Protein AF-A0A957THA9-F1 (afdb_monomer_lite)

Secondary structure (DSSP, 8-state):
---EEE----TTSSHHHHHHHHHHH-SS-EEE--HHHHHTTS-GGGGSTTTHHHHHTTSSS--HHHHHHHHHHHHHHHHHHHTT-EEEE-

Sequence (90 aa):
MSTIIFINGTSSSGKTSLVKALQKRLNEPYLDMGIDRFIWMLPGRYLDRPLWDDVLGKALQSGPVGLTLFSGMHHAIAAAASRGNNILAD

Structure (mmCIF, N/CA/C/O backbone):
data_AF-A0A957THA9-F1
#
_entry.id   AF-A0A957THA9-F1
#
loop_
_atom_site.group_PDB
_atom_site.id
_atom_site.type_symbol
_atom_site.label_atom_id
_atom_site.label_alt_id
_atom_site.label_comp_id
_atom_site.label_asym_id
_atom_site.label_entity_id
_atom_site.label_seq_id
_atom_site.pdbx_PDB_ins_code
_atom_site.Cartn_x
_atom_site.Cartn_y
_atom_site.Cartn_z
_atom_site.occupancy
_atom_site.B_iso_or_equiv
_atom_site.auth_seq_id
_atom_site.auth_comp_id
_atom_site.auth_asym_id
_atom_site.auth_atom_id
_atom_site.pdbx_PDB_model_num
ATOM 1 N N . MET A 1 1 ? -18.283 -3.521 13.232 1.00 79.62 1 MET A N 1
ATOM 2 C CA . MET A 1 1 ? -18.125 -2.824 11.936 1.00 79.62 1 MET A CA 1
ATOM 3 C C . MET A 1 1 ? -16.684 -2.360 11.853 1.00 79.62 1 MET A C 1
ATOM 5 O O . MET A 1 1 ? -16.161 -1.984 12.889 1.00 79.62 1 MET A O 1
ATOM 9 N N . SER A 1 2 ? -16.049 -2.425 10.685 1.00 94.75 2 SER A N 1
ATOM 10 C CA . SER A 1 2 ? -14.685 -1.922 10.466 1.00 94.75 2 SER A CA 1
ATOM 11 C C . SER A 1 2 ? -14.712 -0.546 9.807 1.00 94.75 2 SER A C 1
ATOM 13 O O . SER A 1 2 ? -15.587 -0.287 8.980 1.00 94.75 2 SER A O 1
ATOM 15 N N . THR A 1 3 ? -13.719 0.291 10.094 1.00 97.69 3 THR A N 1
ATOM 16 C CA . THR A 1 3 ? -13.546 1.604 9.454 1.00 97.69 3 THR A CA 1
ATOM 17 C C . THR A 1 3 ? -12.336 1.595 8.525 1.00 97.69 3 THR A C 1
ATOM 19 O O . THR A 1 3 ? -11.266 1.128 8.908 1.00 97.69 3 THR A O 1
ATOM 22 N N . ILE A 1 4 ? -12.489 2.139 7.315 1.00 98.06 4 ILE A N 1
ATOM 23 C CA . ILE A 1 4 ? -11.378 2.401 6.390 1.00 98.06 4 ILE A CA 1
ATOM 24 C C . ILE A 1 4 ? -11.201 3.916 6.297 1.00 98.06 4 ILE A C 1
ATOM 26 O O . ILE A 1 4 ? -12.138 4.627 5.936 1.00 98.06 4 ILE A O 1
ATOM 30 N N . ILE A 1 5 ? -10.007 4.404 6.623 1.00 97.88 5 ILE A N 1
ATOM 31 C CA . ILE A 1 5 ? -9.625 5.812 6.507 1.00 97.88 5 ILE A CA 1
ATOM 32 C C . ILE A 1 5 ? -8.615 5.934 5.365 1.00 97.88 5 ILE A C 1
ATOM 34 O O . ILE A 1 5 ? -7.523 5.374 5.444 1.00 97.88 5 ILE A O 1
ATOM 38 N N . PHE A 1 6 ? -8.980 6.683 4.323 1.00 97.12 6 PHE A N 1
ATOM 39 C CA . PHE A 1 6 ? -8.104 6.986 3.191 1.00 97.12 6 PHE A CA 1
ATOM 40 C C . PHE A 1 6 ? -7.351 8.302 3.410 1.00 97.12 6 PHE A C 1
ATOM 42 O O . PHE A 1 6 ? -7.955 9.323 3.745 1.00 97.12 6 PHE A O 1
ATOM 49 N N . ILE A 1 7 ? -6.039 8.286 3.186 1.00 97.00 7 ILE A N 1
ATOM 50 C CA . ILE A 1 7 ? -5.128 9.418 3.347 1.00 97.00 7 ILE A CA 1
ATOM 51 C C . ILE A 1 7 ? -4.502 9.720 1.990 1.00 97.00 7 ILE A C 1
ATOM 53 O O . ILE A 1 7 ? -3.515 9.120 1.598 1.00 97.00 7 ILE A O 1
ATOM 57 N N . ASN A 1 8 ? -5.047 10.696 1.272 1.00 94.75 8 ASN A N 1
ATOM 58 C CA . ASN A 1 8 ? -4.493 11.094 -0.018 1.00 94.75 8 ASN A CA 1
ATOM 59 C C . ASN A 1 8 ? -3.496 12.253 0.127 1.00 94.75 8 ASN A C 1
ATOM 61 O O . ASN A 1 8 ? -3.730 13.208 0.870 1.00 94.75 8 ASN A O 1
ATOM 65 N N . GLY A 1 9 ? -2.401 12.201 -0.627 1.00 92.69 9 GLY A N 1
ATOM 66 C CA . GLY A 1 9 ? -1.383 13.247 -0.652 1.00 92.69 9 GLY A CA 1
ATOM 67 C C . GLY A 1 9 ? -0.200 12.885 -1.544 1.00 92.69 9 GLY A C 1
ATOM 68 O O . GLY A 1 9 ? 0.096 11.711 -1.769 1.00 92.69 9 GLY A O 1
ATOM 69 N N . THR A 1 10 ? 0.510 13.894 -2.048 1.00 91.31 10 THR A N 1
ATOM 70 C CA . THR A 1 10 ? 1.686 13.693 -2.906 1.00 91.31 10 THR A CA 1
ATOM 71 C C . THR A 1 10 ? 2.823 12.977 -2.169 1.00 91.31 10 THR A C 1
ATOM 73 O O . THR A 1 10 ? 2.812 12.819 -0.942 1.00 91.31 10 THR A O 1
ATOM 76 N N . SER A 1 11 ? 3.841 12.534 -2.913 1.00 87.94 11 SER A N 1
ATOM 77 C CA . SER A 1 11 ? 5.079 12.049 -2.293 1.00 87.94 11 SER A CA 1
ATOM 78 C C . SER A 1 11 ? 5.640 13.109 -1.334 1.00 87.94 11 SER A C 1
ATOM 80 O O . SER A 1 11 ? 5.554 14.310 -1.604 1.00 87.94 11 SER A O 1
ATOM 82 N N . SER A 1 12 ? 6.141 12.664 -0.181 1.00 91.69 12 SER A N 1
ATOM 83 C CA . SER A 1 12 ? 6.687 13.513 0.890 1.00 91.69 12 SER A CA 1
ATOM 84 C C . SER A 1 12 ? 5.721 14.514 1.551 1.00 91.69 12 SER A C 1
ATOM 86 O O . SER A 1 12 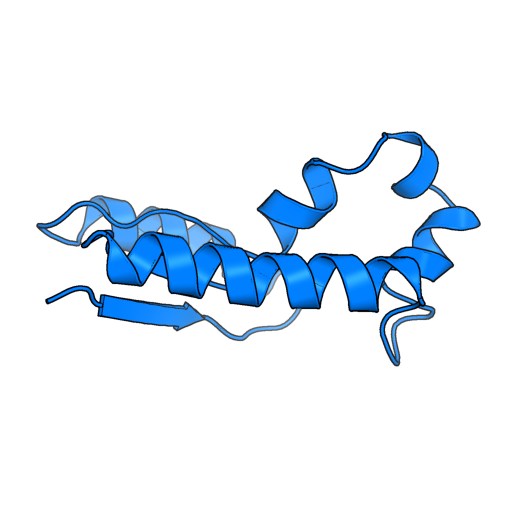? 6.169 15.342 2.338 1.00 91.69 12 SER A O 1
ATOM 88 N N . SER A 1 13 ? 4.398 14.421 1.346 1.00 95.75 13 SER A N 1
ATOM 89 C CA . SER A 1 13 ? 3.419 15.314 2.005 1.00 95.75 13 SER A CA 1
ATOM 90 C C . SER A 1 13 ? 3.192 15.033 3.502 1.00 95.75 13 SER A C 1
ATOM 92 O O . SER A 1 13 ? 2.365 15.683 4.137 1.00 95.75 13 SER A O 1
ATOM 94 N N . GLY A 1 14 ? 3.886 14.043 4.074 1.00 96.00 14 GLY A N 1
ATOM 95 C CA . GLY A 1 14 ? 3.772 13.672 5.489 1.00 96.00 14 GLY A CA 1
ATOM 96 C C . GLY A 1 14 ? 2.755 12.569 5.811 1.00 96.00 14 GLY A C 1
ATOM 97 O O . GLY A 1 14 ? 2.494 12.337 6.991 1.00 96.00 14 GLY A O 1
ATOM 98 N N . LYS A 1 15 ? 2.219 11.850 4.811 1.00 96.44 15 LYS A N 1
ATOM 99 C CA . LYS A 1 15 ? 1.241 10.753 5.001 1.00 96.44 15 LYS A CA 1
ATOM 100 C C . LYS A 1 15 ? 1.706 9.705 6.009 1.00 96.44 15 LYS A C 1
ATOM 102 O O . LYS A 1 15 ? 1.013 9.433 6.983 1.00 96.44 15 LYS A O 1
ATOM 107 N N . THR A 1 16 ? 2.933 9.210 5.862 1.00 94.81 16 THR A N 1
ATOM 108 C CA . THR A 1 16 ? 3.517 8.218 6.776 1.00 94.81 16 THR A CA 1
ATOM 109 C C . THR A 1 16 ? 3.593 8.727 8.221 1.00 94.81 16 THR A C 1
ATOM 111 O O . THR A 1 16 ? 3.390 7.966 9.168 1.00 94.81 16 THR A O 1
ATOM 114 N N . SER A 1 17 ? 3.874 10.019 8.419 1.00 97.00 17 SER A N 1
ATOM 115 C CA . SER A 1 17 ? 3.877 10.639 9.749 1.00 97.00 17 SER A CA 1
ATOM 116 C C . SER A 1 17 ? 2.462 10.737 10.320 1.00 97.00 17 SER A C 1
ATOM 118 O O . SER A 1 17 ? 2.268 10.463 11.505 1.00 97.00 17 SER A O 1
ATOM 120 N N . LEU A 1 18 ? 1.475 11.066 9.480 1.00 97.69 18 LEU A N 1
ATOM 121 C CA . LEU A 1 18 ? 0.065 11.109 9.859 1.00 97.69 18 LEU A CA 1
ATOM 122 C C . LEU A 1 18 ? -0.466 9.723 10.244 1.00 97.69 18 LEU A C 1
ATOM 124 O O . LEU A 1 18 ? -1.064 9.597 11.308 1.00 97.69 18 LEU A O 1
ATOM 128 N N . VAL A 1 19 ? -0.181 8.680 9.457 1.00 97.62 19 VAL A N 1
ATOM 129 C CA . VAL A 1 19 ? -0.536 7.281 9.766 1.00 97.62 19 VAL A CA 1
ATOM 130 C C . VAL A 1 19 ? -0.014 6.890 11.149 1.00 97.62 19 VAL A C 1
ATOM 132 O O . VAL A 1 19 ? -0.781 6.454 12.006 1.00 97.62 19 VAL A O 1
ATOM 135 N N . LYS A 1 20 ? 1.276 7.134 11.417 1.00 97.25 20 LYS A N 1
ATOM 136 C CA . LYS A 1 20 ? 1.893 6.842 12.723 1.00 97.25 20 LYS A CA 1
ATOM 137 C C . LYS A 1 20 ? 1.261 7.645 13.861 1.00 97.25 20 LYS A C 1
ATOM 139 O O . LYS A 1 20 ? 1.131 7.135 14.971 1.00 97.25 20 LYS A O 1
ATOM 144 N N . ALA A 1 21 ? 0.905 8.905 13.621 1.00 98.19 21 ALA A N 1
ATOM 145 C CA . ALA A 1 21 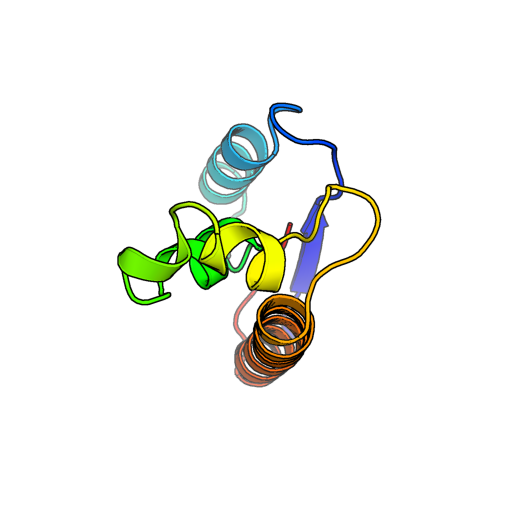? 0.240 9.738 14.618 1.00 98.19 21 ALA A CA 1
ATOM 146 C C . ALA A 1 21 ? -1.189 9.251 14.911 1.00 98.19 21 ALA A C 1
ATOM 148 O O . ALA A 1 21 ? -1.590 9.232 16.074 1.00 98.19 21 ALA A O 1
ATOM 149 N N . LEU A 1 22 ? -1.927 8.819 13.886 1.00 98.06 22 LEU A N 1
ATOM 150 C CA . LEU A 1 22 ? -3.270 8.257 14.017 1.00 98.06 22 LEU A CA 1
ATOM 151 C C . LEU A 1 22 ? -3.244 6.933 14.779 1.00 98.06 22 LEU A C 1
ATOM 153 O O . LEU A 1 22 ? -3.966 6.802 15.760 1.00 98.06 22 LEU A O 1
ATOM 157 N N . GLN A 1 23 ? -2.349 6.005 14.429 1.00 97.62 23 GLN A N 1
ATOM 158 C CA . GLN A 1 23 ? -2.191 4.743 15.167 1.00 97.62 23 GLN A CA 1
ATOM 159 C C . GLN A 1 23 ? -1.897 4.952 16.659 1.00 97.62 23 GLN A C 1
ATOM 161 O O . GLN A 1 23 ? -2.321 4.152 17.484 1.00 97.62 23 GLN A O 1
ATOM 166 N N . LYS A 1 24 ? -1.188 6.029 17.024 1.00 98.19 24 LYS A N 1
ATOM 167 C CA . LYS A 1 24 ? -0.917 6.375 18.430 1.00 98.19 24 LYS A CA 1
ATOM 168 C C . LYS A 1 24 ? -2.108 6.996 19.163 1.00 98.19 24 LYS A C 1
ATOM 170 O O . LYS A 1 24 ? -2.106 6.997 20.389 1.00 98.19 24 LYS A O 1
ATOM 175 N N . ARG A 1 25 ? -3.052 7.614 18.446 1.00 98.12 25 ARG A N 1
ATOM 176 C CA . ARG A 1 25 ? -4.153 8.403 19.032 1.00 98.12 25 ARG A CA 1
ATOM 177 C C . ARG A 1 25 ? -5.508 7.706 18.981 1.00 98.12 25 ARG A C 1
ATOM 179 O O . ARG A 1 25 ? -6.378 8.057 19.771 1.00 98.12 25 ARG A O 1
ATOM 186 N N . LEU A 1 26 ? -5.715 6.794 18.037 1.00 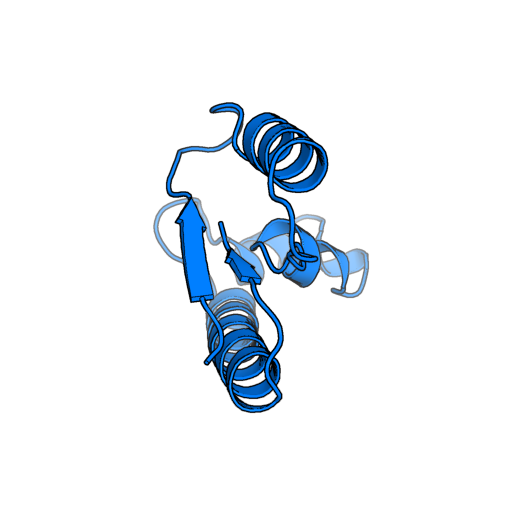97.62 26 LEU A N 1
ATOM 187 C CA . LEU A 1 26 ? -6.965 6.056 17.894 1.00 97.62 26 LEU A CA 1
ATOM 188 C C . LEU A 1 26 ? -7.038 4.939 18.943 1.00 97.62 26 LEU A C 1
ATOM 190 O O . LEU A 1 26 ? -6.046 4.272 19.218 1.00 97.62 26 LEU A O 1
ATOM 194 N N . ASN A 1 27 ? -8.223 4.753 19.529 1.00 97.00 27 ASN A N 1
ATOM 195 C CA . ASN A 1 27 ? -8.433 3.792 20.619 1.00 97.00 27 ASN A CA 1
ATOM 196 C C . ASN A 1 27 ? -8.399 2.330 20.146 1.00 97.00 27 ASN A C 1
ATOM 198 O O . ASN A 1 27 ? -8.016 1.442 20.900 1.00 97.00 27 ASN A O 1
ATOM 202 N N . GLU A 1 28 ? -8.829 2.078 18.910 1.00 97.12 28 GLU A N 1
ATOM 203 C CA . GLU A 1 28 ? -8.837 0.749 18.297 1.00 97.12 28 GLU A CA 1
ATOM 204 C C . GLU A 1 28 ? -7.597 0.546 17.411 1.00 97.12 28 GLU A C 1
ATOM 206 O O . GLU A 1 28 ? -7.024 1.528 16.935 1.00 97.12 28 GLU A O 1
ATOM 211 N N . PRO A 1 29 ? -7.172 -0.703 17.142 1.00 97.50 29 PRO A N 1
ATOM 212 C CA . PRO A 1 29 ? -6.052 -0.957 16.244 1.00 97.50 29 PRO A CA 1
ATOM 213 C C . PRO A 1 29 ? -6.423 -0.612 14.798 1.00 97.50 29 PRO A C 1
ATOM 215 O O . PRO A 1 29 ? -7.432 -1.091 14.283 1.00 97.50 29 PRO A O 1
ATOM 218 N N . TYR A 1 30 ? -5.569 0.173 14.137 1.00 98.44 30 TYR A N 1
ATOM 219 C CA . TYR A 1 30 ? -5.650 0.460 12.703 1.00 98.44 30 TYR A CA 1
ATOM 220 C C . TYR A 1 30 ? -4.422 -0.100 11.984 1.00 98.44 30 TYR A C 1
ATOM 222 O O . TYR A 1 30 ? -3.288 0.243 12.327 1.00 98.44 30 TYR A O 1
ATOM 230 N N . LEU A 1 31 ? -4.640 -0.943 10.976 1.00 98.25 31 LEU A N 1
ATOM 231 C CA . LEU A 1 31 ? -3.584 -1.494 10.131 1.00 98.25 31 LEU A CA 1
ATOM 232 C C . LEU A 1 31 ? -3.135 -0.462 9.095 1.00 98.25 31 LEU A C 1
ATOM 234 O O . LEU A 1 31 ? -3.966 0.155 8.436 1.00 98.25 31 LEU A O 1
ATOM 238 N N . ASP A 1 32 ? -1.823 -0.308 8.939 1.00 97.69 32 ASP A N 1
ATOM 239 C CA . ASP A 1 32 ? -1.215 0.463 7.852 1.00 97.69 32 ASP A CA 1
ATOM 240 C C . ASP A 1 32 ? -1.168 -0.418 6.595 1.00 97.69 32 ASP A C 1
ATOM 242 O O . ASP A 1 32 ? -0.347 -1.333 6.502 1.00 97.69 32 ASP A O 1
ATOM 246 N N . MET A 1 33 ? -2.092 -0.172 5.664 1.00 97.81 33 MET A N 1
ATOM 247 C CA . MET A 1 33 ? -2.191 -0.858 4.371 1.00 97.81 33 MET A CA 1
ATOM 248 C C . MET A 1 33 ? -2.053 0.143 3.216 1.00 97.81 33 MET A C 1
ATOM 250 O O . MET A 1 33 ? -2.833 0.110 2.267 1.00 97.81 33 MET A O 1
ATOM 254 N N . GLY A 1 34 ? -1.086 1.055 3.330 1.00 95.06 34 GLY A N 1
ATOM 255 C CA . GLY A 1 34 ? -0.773 2.054 2.310 1.00 95.06 34 GLY A CA 1
ATOM 256 C C . GLY A 1 34 ? 0.030 1.534 1.115 1.00 95.06 34 GLY A C 1
ATOM 257 O O . GLY A 1 34 ? 0.629 0.452 1.171 1.00 95.06 34 GLY A O 1
ATOM 258 N N . ILE A 1 35 ? 0.085 2.329 0.045 1.00 94.56 35 ILE A N 1
ATOM 259 C CA . ILE A 1 35 ? 0.746 1.989 -1.225 1.00 94.56 35 ILE A CA 1
ATOM 260 C C . ILE A 1 35 ? 2.210 1.566 -1.049 1.00 94.56 35 ILE A C 1
ATOM 262 O O . ILE A 1 35 ? 2.651 0.579 -1.648 1.00 94.56 35 ILE A O 1
ATOM 266 N N . ASP A 1 36 ? 2.946 2.243 -0.164 1.00 94.56 36 ASP A N 1
ATOM 267 C CA . ASP A 1 36 ? 4.350 1.944 0.123 1.00 94.56 36 ASP A CA 1
ATOM 268 C C . ASP A 1 36 ? 4.517 0.498 0.609 1.00 94.56 36 ASP A C 1
ATOM 270 O O . ASP A 1 36 ? 5.443 -0.200 0.198 1.00 94.56 36 ASP A O 1
ATOM 274 N N . ARG A 1 37 ? 3.595 0.001 1.447 1.00 96.50 37 ARG A N 1
ATOM 275 C CA . ARG A 1 37 ? 3.662 -1.369 1.981 1.00 96.50 37 ARG A CA 1
ATOM 276 C C . ARG A 1 37 ? 3.607 -2.407 0.876 1.00 96.50 37 ARG A C 1
ATOM 278 O O . ARG A 1 37 ? 4.368 -3.366 0.920 1.00 96.50 37 ARG A O 1
ATOM 285 N N . PHE A 1 38 ? 2.760 -2.186 -0.122 1.00 96.69 38 PHE A N 1
ATOM 286 C CA . PHE A 1 38 ? 2.622 -3.088 -1.258 1.00 96.69 38 PHE A CA 1
ATOM 287 C C . PHE A 1 38 ? 3.792 -2.965 -2.234 1.00 96.69 38 PHE A C 1
ATOM 289 O O . PHE A 1 38 ? 4.266 -3.980 -2.740 1.00 96.69 38 PHE A O 1
ATOM 296 N N . ILE A 1 39 ? 4.313 -1.756 -2.455 1.00 96.12 39 ILE A N 1
ATOM 297 C CA . ILE A 1 39 ? 5.506 -1.546 -3.286 1.00 96.12 39 ILE A CA 1
ATOM 298 C C . ILE A 1 39 ? 6.709 -2.300 -2.711 1.00 96.12 39 ILE A C 1
ATOM 300 O O . ILE A 1 39 ? 7.376 -3.034 -3.439 1.00 96.12 39 ILE A O 1
ATOM 304 N N . TRP A 1 40 ? 6.960 -2.188 -1.404 1.00 95.75 40 TRP A N 1
ATOM 305 C CA . TRP A 1 40 ? 8.116 -2.826 -0.764 1.00 95.75 40 TRP A CA 1
ATOM 306 C C . TRP A 1 40 ? 8.010 -4.355 -0.649 1.00 95.75 40 TRP A C 1
ATOM 308 O O . TRP A 1 40 ? 8.994 -5.002 -0.297 1.00 95.75 40 TRP A O 1
ATOM 318 N N . MET A 1 41 ? 6.855 -4.949 -0.969 1.00 97.25 41 MET A N 1
ATOM 319 C CA . MET A 1 41 ? 6.699 -6.405 -1.092 1.00 97.25 41 MET A CA 1
ATOM 320 C C . MET A 1 41 ? 7.196 -6.954 -2.436 1.00 97.25 41 MET A C 1
ATOM 322 O O . MET A 1 41 ? 7.352 -8.170 -2.576 1.00 97.25 41 MET A O 1
ATOM 326 N N . LEU A 1 42 ? 7.420 -6.098 -3.439 1.00 97.50 42 LEU A N 1
ATOM 327 C CA . LEU A 1 42 ? 7.947 -6.532 -4.729 1.00 97.50 42 LEU A CA 1
ATOM 328 C C . LEU A 1 42 ? 9.374 -7.092 -4.589 1.00 97.50 42 LEU A C 1
ATOM 330 O O . LEU A 1 42 ? 10.140 -6.655 -3.728 1.00 97.50 42 LEU A O 1
ATOM 334 N N . PRO A 1 43 ? 9.792 -8.013 -5.481 1.00 97.81 43 PRO A N 1
ATOM 335 C CA . PRO A 1 43 ? 11.196 -8.392 -5.581 1.00 97.81 43 PRO A CA 1
ATOM 336 C C . PRO A 1 43 ? 12.063 -7.154 -5.828 1.00 97.81 43 PRO A C 1
ATOM 338 O O . PRO A 1 43 ? 11.733 -6.351 -6.700 1.00 97.81 43 PRO A O 1
ATOM 341 N N . GLY A 1 44 ? 13.201 -7.043 -5.135 1.00 97.25 44 GLY A N 1
ATOM 342 C CA . GLY A 1 44 ? 14.039 -5.834 -5.145 1.00 97.25 44 GLY A CA 1
ATOM 343 C C . GLY A 1 44 ? 14.383 -5.293 -6.538 1.00 97.25 44 GLY A C 1
ATOM 344 O O . GLY A 1 44 ? 14.382 -4.087 -6.731 1.00 97.25 44 GLY A O 1
ATOM 345 N N . ARG A 1 45 ? 14.543 -6.163 -7.548 1.00 97.00 45 ARG A N 1
ATOM 346 C CA . ARG A 1 45 ? 14.790 -5.757 -8.948 1.00 97.00 45 ARG A CA 1
ATOM 347 C C . ARG A 1 45 ? 13.725 -4.829 -9.549 1.00 97.00 45 ARG A C 1
ATOM 349 O O . ARG A 1 45 ? 14.013 -4.149 -10.523 1.00 97.00 45 ARG A O 1
ATOM 356 N N . TYR A 1 46 ? 12.496 -4.840 -9.028 1.00 97.19 46 TYR A N 1
ATOM 357 C CA . TYR A 1 46 ? 11.419 -3.954 -9.480 1.00 97.19 46 TYR A CA 1
ATOM 358 C C . TYR A 1 46 ? 11.501 -2.556 -8.870 1.00 97.19 46 TYR A C 1
ATOM 360 O O . TYR A 1 46 ? 10.793 -1.677 -9.340 1.00 97.19 46 TYR A O 1
ATOM 368 N N . LEU A 1 47 ? 12.340 -2.345 -7.853 1.00 95.44 47 LEU A N 1
ATOM 369 C CA . LEU A 1 47 ? 12.546 -1.048 -7.201 1.00 95.44 47 LEU A CA 1
ATOM 370 C C . LEU A 1 47 ? 13.597 -0.191 -7.927 1.00 95.44 47 LEU A C 1
ATOM 372 O O . LEU A 1 47 ? 13.814 0.960 -7.559 1.00 95.44 47 LEU A O 1
ATOM 376 N N . ASP A 1 48 ? 14.208 -0.741 -8.978 1.00 95.25 48 ASP A N 1
ATOM 377 C CA . ASP A 1 48 ? 15.206 -0.089 -9.817 1.00 95.25 48 ASP A CA 1
ATOM 378 C C . ASP A 1 48 ? 14.722 0.036 -11.265 1.00 95.25 48 ASP A C 1
ATOM 380 O O . ASP A 1 48 ? 13.906 -0.747 -11.767 1.00 95.25 48 ASP A O 1
ATOM 384 N N . ARG A 1 49 ? 15.261 1.021 -11.988 1.00 92.25 49 ARG A N 1
ATOM 385 C CA . ARG A 1 49 ? 15.014 1.147 -13.429 1.00 92.25 49 ARG A CA 1
ATOM 386 C C . ARG A 1 49 ? 15.774 0.073 -14.222 1.00 92.25 49 ARG A C 1
ATOM 388 O O . ARG A 1 49 ? 16.907 -0.249 -13.874 1.00 92.25 49 ARG A O 1
ATOM 395 N N . PRO A 1 50 ? 15.187 -0.447 -15.319 1.00 94.31 50 PRO A N 1
ATOM 396 C CA . PRO A 1 50 ? 13.966 0.045 -15.973 1.00 94.31 50 PRO A CA 1
ATOM 397 C C . PRO A 1 50 ? 12.650 -0.509 -15.400 1.00 94.31 50 PRO A C 1
ATOM 399 O O . PRO A 1 50 ? 11.602 0.057 -15.680 1.00 94.31 50 PRO A O 1
ATOM 402 N N . LEU A 1 51 ? 12.682 -1.568 -14.585 1.00 95.75 51 LEU A N 1
ATOM 403 C CA . LEU A 1 51 ? 11.472 -2.261 -14.113 1.00 95.75 51 LEU A CA 1
ATOM 404 C C . LEU A 1 51 ? 10.589 -1.409 -13.194 1.00 95.75 51 LEU A C 1
ATOM 406 O O . LEU A 1 51 ? 9.382 -1.625 -13.133 1.00 95.75 51 LEU A O 1
ATOM 410 N N . TRP A 1 52 ? 11.163 -0.414 -12.522 1.00 94.38 52 TRP A N 1
ATOM 411 C CA . TRP A 1 52 ? 10.404 0.565 -11.749 1.00 94.38 52 TRP A CA 1
ATOM 412 C C . TRP A 1 52 ? 9.362 1.321 -12.583 1.00 94.38 52 TRP A C 1
ATOM 414 O O . TRP A 1 52 ? 8.280 1.643 -12.085 1.00 94.38 52 TRP A O 1
ATOM 424 N N . ASP A 1 53 ? 9.644 1.549 -13.869 1.00 93.94 53 ASP A N 1
ATOM 425 C CA . ASP A 1 53 ? 8.694 2.193 -14.774 1.00 93.94 53 ASP A CA 1
ATOM 426 C C . ASP A 1 53 ? 7.469 1.283 -15.029 1.00 93.94 53 ASP A C 1
ATOM 428 O O . ASP A 1 53 ? 6.383 1.791 -15.286 1.00 93.94 53 ASP A O 1
ATOM 432 N N . ASP A 1 54 ? 7.571 -0.041 -14.862 1.00 94.75 54 ASP A N 1
ATOM 433 C CA . ASP A 1 54 ? 6.403 -0.936 -14.915 1.00 94.75 54 ASP A CA 1
ATOM 434 C C . ASP A 1 54 ? 5.543 -0.860 -13.640 1.00 94.75 54 ASP A C 1
ATOM 436 O O . ASP A 1 54 ? 4.385 -1.288 -13.649 1.00 94.75 54 ASP A O 1
ATOM 440 N N . VAL A 1 55 ?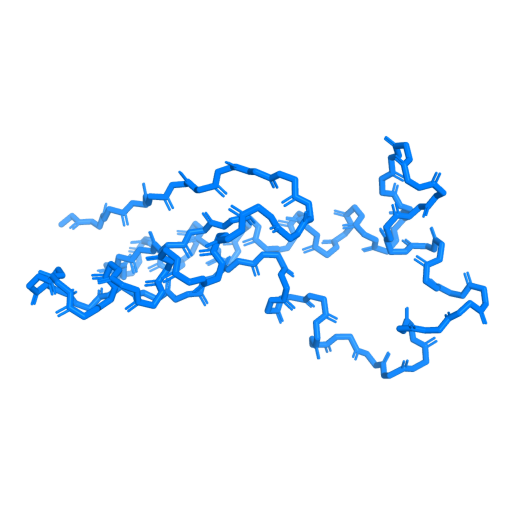 6.082 -0.312 -12.544 1.00 94.12 55 VAL A N 1
ATOM 441 C CA . VAL A 1 55 ? 5.389 -0.142 -11.258 1.00 94.12 55 VAL A CA 1
ATOM 442 C C . VAL A 1 55 ? 4.700 1.223 -11.208 1.00 94.12 55 VAL A C 1
ATOM 444 O O . VAL A 1 55 ? 3.481 1.311 -11.340 1.00 94.12 55 VAL A O 1
ATOM 447 N N . LEU A 1 56 ? 5.456 2.316 -11.070 1.00 90.38 56 LEU A N 1
ATOM 448 C CA . LEU A 1 56 ? 4.884 3.667 -10.949 1.00 90.38 56 LEU A CA 1
ATOM 449 C C . LEU A 1 56 ? 4.725 4.401 -12.283 1.00 90.38 56 LEU A C 1
ATOM 451 O O . LEU A 1 56 ? 4.195 5.515 -12.310 1.00 90.38 56 LEU A O 1
ATOM 455 N N . GLY A 1 57 ? 5.161 3.799 -13.391 1.00 85.00 57 GLY A N 1
ATOM 456 C CA . GLY A 1 57 ? 5.213 4.497 -14.668 1.00 85.00 57 GLY A CA 1
ATOM 457 C C . GLY A 1 57 ? 6.240 5.619 -14.689 1.00 85.00 57 GLY A C 1
ATOM 458 O O . GLY A 1 57 ? 7.039 5.820 -13.774 1.00 85.00 57 GLY A O 1
ATOM 459 N N . LYS A 1 58 ? 6.157 6.440 -15.735 1.00 81.19 58 LYS A N 1
ATOM 460 C CA . LYS A 1 58 ? 6.925 7.689 -15.860 1.00 81.19 58 LYS A CA 1
ATOM 461 C C . LYS A 1 58 ? 6.230 8.856 -15.144 1.00 81.19 58 LYS A C 1
ATOM 463 O O . LYS A 1 58 ? 6.143 9.947 -15.695 1.00 81.19 58 LYS A O 1
ATOM 468 N N . ALA A 1 59 ? 5.705 8.604 -13.941 1.00 70.06 59 ALA A N 1
ATOM 469 C CA . ALA A 1 59 ? 5.009 9.568 -13.079 1.00 70.06 59 ALA A CA 1
ATOM 470 C C . ALA A 1 59 ? 3.674 10.145 -13.608 1.00 70.06 59 ALA A C 1
ATOM 472 O O . ALA A 1 59 ? 3.156 11.094 -13.027 1.00 70.06 59 ALA A O 1
ATOM 473 N N . LEU A 1 60 ? 3.099 9.575 -14.676 1.00 75.12 60 LEU A N 1
ATOM 474 C CA . LEU A 1 60 ? 1.781 9.977 -15.195 1.00 75.12 60 LEU A CA 1
ATOM 475 C C . LEU A 1 60 ? 0.686 8.957 -14.856 1.00 75.12 60 LEU A C 1
ATOM 477 O O . LEU A 1 60 ? -0.410 9.326 -14.450 1.00 75.12 60 LEU A O 1
ATOM 481 N N . GLN A 1 61 ? 0.983 7.672 -15.050 1.00 83.62 61 GLN A N 1
ATOM 482 C CA . GLN A 1 61 ? 0.082 6.544 -14.822 1.00 83.62 61 GLN A CA 1
ATOM 483 C C . GLN A 1 61 ? 0.917 5.323 -14.451 1.00 83.62 61 GLN A C 1
ATOM 485 O O . GLN A 1 61 ? 2.024 5.179 -14.964 1.00 83.62 61 GLN A O 1
ATOM 490 N N . SER A 1 62 ? 0.389 4.447 -13.599 1.00 89.06 62 SER A N 1
ATOM 491 C CA . SER A 1 62 ? 1.046 3.190 -13.234 1.00 89.06 62 SER A CA 1
ATOM 492 C C . SER A 1 62 ? 1.286 2.303 -14.457 1.00 89.06 62 SER A C 1
ATOM 494 O O . SER A 1 62 ? 0.446 2.235 -15.355 1.00 89.06 62 SER A O 1
ATOM 496 N N . GLY A 1 63 ? 2.414 1.592 -14.474 1.00 93.94 63 GLY A N 1
ATOM 497 C CA . GLY A 1 63 ? 2.674 0.566 -15.484 1.00 93.94 63 GLY A CA 1
ATOM 498 C C . GLY A 1 63 ? 1.884 -0.729 -15.219 1.00 93.94 63 GLY A C 1
ATOM 499 O O . GLY A 1 63 ? 1.143 -0.819 -14.235 1.00 93.94 63 GLY A O 1
ATOM 500 N N . PRO A 1 64 ? 2.034 -1.765 -16.068 1.00 94.88 64 PRO A N 1
ATOM 501 C CA . PRO A 1 64 ? 1.265 -3.010 -15.956 1.00 94.88 64 PRO A CA 1
ATOM 502 C C . PRO A 1 64 ? 1.421 -3.733 -14.608 1.00 94.88 64 PRO A C 1
ATOM 504 O O . PRO A 1 64 ? 0.454 -4.290 -14.076 1.00 94.88 64 PRO A O 1
ATOM 507 N N . VAL A 1 65 ? 2.628 -3.701 -14.029 1.00 96.44 65 VAL A N 1
ATOM 508 C CA . VAL A 1 65 ? 2.901 -4.292 -12.710 1.00 96.44 65 VAL A CA 1
ATOM 509 C C . VAL A 1 65 ? 2.218 -3.473 -11.621 1.00 96.44 65 VAL A C 1
ATOM 511 O O . VAL A 1 65 ? 1.566 -4.051 -10.755 1.00 96.44 65 VAL A O 1
ATOM 514 N N . GLY A 1 66 ? 2.290 -2.143 -11.696 1.00 96.06 66 GLY A N 1
ATOM 515 C CA . GLY A 1 66 ? 1.598 -1.249 -10.767 1.00 96.06 66 GLY A CA 1
ATOM 516 C C . GLY A 1 66 ? 0.086 -1.426 -10.788 1.00 96.06 66 GLY A C 1
ATOM 517 O O . GLY A 1 66 ? -0.523 -1.565 -9.734 1.00 96.06 66 GLY A O 1
ATOM 518 N N . LEU A 1 67 ? -0.528 -1.509 -11.972 1.00 95.38 67 LEU A N 1
ATOM 519 C CA . LEU A 1 67 ? -1.972 -1.745 -12.104 1.00 95.38 67 LEU A CA 1
ATOM 520 C C . LEU A 1 67 ? -2.407 -3.029 -11.387 1.00 95.38 67 LEU A C 1
ATOM 522 O O . LEU A 1 67 ? -3.394 -3.033 -10.649 1.00 95.38 67 LEU A O 1
ATOM 526 N N . THR A 1 68 ? -1.641 -4.107 -11.560 1.00 97.19 68 THR A N 1
ATOM 527 C CA . THR A 1 68 ? -1.910 -5.385 -10.890 1.00 97.19 68 THR A CA 1
ATOM 528 C C . THR A 1 68 ? -1.698 -5.271 -9.378 1.00 97.19 68 THR A C 1
ATOM 530 O O . THR A 1 68 ? -2.547 -5.711 -8.602 1.00 97.19 68 THR A O 1
ATOM 533 N N . LEU A 1 69 ? -0.603 -4.637 -8.952 1.00 97.50 69 LEU A N 1
ATOM 534 C CA . LEU A 1 69 ? -0.249 -4.459 -7.545 1.00 97.50 69 LEU A CA 1
ATOM 535 C C . LEU A 1 69 ? -1.290 -3.625 -6.788 1.00 97.50 69 LEU A C 1
ATOM 537 O O . LEU A 1 69 ? -1.766 -4.051 -5.738 1.00 97.50 69 LEU A O 1
ATOM 541 N N . PHE A 1 70 ? -1.682 -2.468 -7.324 1.00 96.00 70 PHE A N 1
ATOM 542 C CA . PHE A 1 70 ? -2.635 -1.562 -6.678 1.00 96.00 70 PHE A CA 1
ATOM 543 C C . PHE A 1 70 ? -4.064 -2.108 -6.719 1.00 96.00 70 PHE A C 1
ATOM 545 O O . PHE A 1 70 ? -4.817 -1.931 -5.764 1.00 96.00 70 PHE A O 1
ATOM 552 N N . SER A 1 71 ? -4.433 -2.855 -7.766 1.00 97.38 71 SER A N 1
ATOM 553 C CA . SER A 1 71 ? -5.671 -3.642 -7.747 1.00 97.38 71 SER A CA 1
ATOM 554 C C . SER A 1 71 ? -5.648 -4.671 -6.611 1.00 97.38 71 SER A C 1
ATOM 556 O O . SER A 1 71 ? -6.582 -4.723 -5.808 1.00 97.38 71 SER A O 1
ATOM 558 N N . GLY A 1 72 ? -4.560 -5.438 -6.476 1.00 98.12 72 GLY A N 1
ATOM 559 C CA . GLY A 1 72 ? -4.377 -6.394 -5.381 1.00 98.12 72 GLY A CA 1
ATOM 560 C C . GLY A 1 72 ? -4.432 -5.740 -3.998 1.00 98.12 72 GLY A C 1
ATOM 561 O O . GLY A 1 72 ? -5.087 -6.267 -3.101 1.00 98.12 72 GLY A O 1
ATOM 562 N N . MET A 1 73 ? -3.829 -4.560 -3.845 1.00 98.00 73 MET A N 1
ATOM 563 C CA . MET A 1 73 ? -3.903 -3.747 -2.629 1.00 98.00 73 MET A CA 1
ATOM 564 C C . MET A 1 73 ? -5.348 -3.428 -2.240 1.00 98.00 73 MET A C 1
ATOM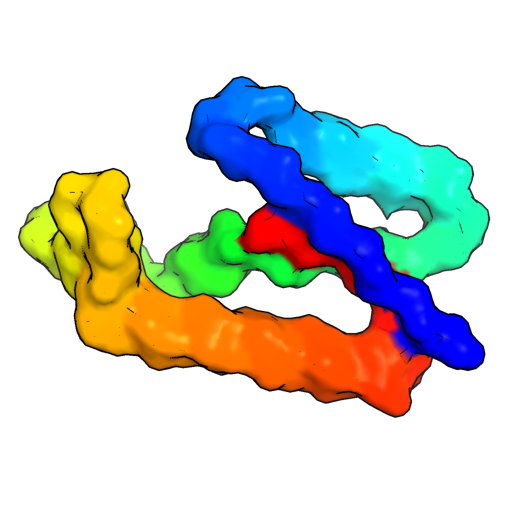 566 O O . MET A 1 73 ? -5.749 -3.712 -1.113 1.00 98.00 73 MET A O 1
ATOM 570 N N . HIS A 1 74 ? -6.157 -2.899 -3.163 1.00 97.81 74 HIS A N 1
ATOM 571 C CA . HIS A 1 74 ? -7.559 -2.585 -2.874 1.00 97.81 74 HIS A CA 1
ATOM 572 C C . HIS A 1 74 ? -8.360 -3.826 -2.456 1.00 97.81 74 HIS A C 1
ATOM 574 O O . HIS A 1 74 ? -9.141 -3.766 -1.505 1.00 97.81 74 HIS A O 1
ATOM 580 N N . HIS A 1 75 ? -8.133 -4.968 -3.112 1.00 98.38 75 HIS A N 1
ATOM 581 C CA . HIS A 1 75 ? -8.785 -6.226 -2.740 1.00 98.38 75 HIS A CA 1
ATOM 582 C C . HIS A 1 75 ? -8.323 -6.734 -1.367 1.00 98.38 75 HIS A C 1
ATOM 584 O O . HIS A 1 75 ? -9.145 -7.207 -0.583 1.00 98.38 75 HIS A O 1
ATOM 590 N N . ALA A 1 76 ? -7.036 -6.598 -1.039 1.00 98.44 76 ALA A N 1
ATOM 591 C CA . ALA A 1 76 ? -6.502 -6.959 0.270 1.00 98.44 76 ALA A CA 1
ATOM 592 C C . ALA A 1 76 ? -7.082 -6.078 1.387 1.00 98.44 76 ALA A C 1
ATOM 594 O O . ALA A 1 76 ? -7.489 -6.603 2.423 1.00 98.44 76 ALA A O 1
ATOM 595 N N . ILE A 1 77 ? -7.187 -4.762 1.165 1.00 98.38 77 ILE A N 1
ATOM 596 C CA . ILE A 1 77 ? -7.837 -3.817 2.087 1.00 98.38 77 ILE A CA 1
ATOM 597 C C . ILE A 1 77 ? -9.296 -4.225 2.322 1.00 98.38 77 ILE A C 1
ATOM 599 O O . ILE A 1 77 ? -9.728 -4.345 3.470 1.00 98.38 77 ILE A O 1
ATOM 603 N N . ALA A 1 78 ? -10.047 -4.489 1.248 1.00 98.00 78 ALA A N 1
ATOM 604 C CA . ALA A 1 78 ? -11.445 -4.901 1.339 1.00 98.00 78 ALA A CA 1
ATOM 605 C C . ALA A 1 78 ? -11.605 -6.218 2.117 1.00 98.00 78 ALA A C 1
ATOM 607 O O . ALA A 1 78 ? -12.455 -6.322 3.006 1.00 98.00 78 ALA A O 1
ATOM 608 N N . ALA A 1 79 ? -10.754 -7.209 1.838 1.00 98.44 79 ALA A N 1
ATOM 609 C CA . ALA A 1 79 ? -10.752 -8.479 2.552 1.00 98.44 79 ALA A CA 1
ATOM 610 C C . ALA A 1 79 ? -10.432 -8.288 4.043 1.00 98.44 79 ALA A C 1
ATOM 612 O O . ALA A 1 79 ? -11.161 -8.803 4.891 1.00 98.44 79 ALA A O 1
ATOM 613 N N . ALA A 1 80 ? -9.404 -7.507 4.383 1.00 98.38 80 ALA A N 1
ATOM 614 C CA . ALA A 1 80 ? -9.034 -7.233 5.768 1.00 98.38 80 ALA A CA 1
ATOM 615 C C . ALA A 1 80 ? -10.164 -6.527 6.538 1.00 98.38 80 ALA A C 1
ATOM 617 O O . ALA A 1 80 ? -10.504 -6.952 7.648 1.00 98.38 80 ALA A O 1
ATOM 618 N N . ALA A 1 81 ? -10.795 -5.519 5.932 1.00 98.19 81 ALA A N 1
ATOM 619 C CA . ALA A 1 81 ? -11.940 -4.819 6.508 1.00 98.19 81 ALA A CA 1
ATOM 620 C C . ALA A 1 81 ? -13.141 -5.757 6.720 1.00 98.19 81 ALA A C 1
ATOM 622 O O . ALA A 1 81 ? -13.734 -5.771 7.796 1.00 98.19 81 ALA A O 1
ATOM 623 N N . SER A 1 82 ? -13.439 -6.647 5.763 1.00 98.06 82 SER A N 1
ATOM 624 C CA . SER A 1 82 ? -14.525 -7.638 5.899 1.00 98.06 82 SER A CA 1
ATOM 625 C C . SER A 1 82 ? -14.351 -8.594 7.091 1.00 98.06 82 SER A C 1
ATOM 627 O O . SER A 1 82 ? -15.320 -9.178 7.577 1.00 98.06 82 SER A O 1
ATOM 629 N N . ARG A 1 83 ? -13.116 -8.742 7.590 1.00 98.19 83 ARG A N 1
ATOM 630 C CA . ARG A 1 83 ? -12.775 -9.530 8.785 1.00 98.19 83 ARG A CA 1
ATOM 631 C C . ARG A 1 83 ? -12.773 -8.715 10.080 1.00 98.19 83 ARG A C 1
ATOM 633 O O . ARG A 1 83 ? -12.463 -9.273 11.127 1.00 98.19 83 ARG A O 1
ATOM 640 N N . GLY A 1 84 ? -13.144 -7.437 10.022 1.00 98.00 84 GLY A N 1
ATOM 641 C CA . GLY A 1 84 ? -13.264 -6.551 11.177 1.00 98.00 84 GLY A CA 1
ATOM 642 C C . GLY A 1 84 ? -12.030 -5.696 11.468 1.00 98.00 84 GLY A C 1
ATOM 643 O O . GLY A 1 84 ? -12.010 -5.034 12.498 1.00 98.00 84 GLY A O 1
ATOM 644 N N . ASN A 1 85 ? -11.016 -5.679 10.595 1.00 98.56 85 ASN A N 1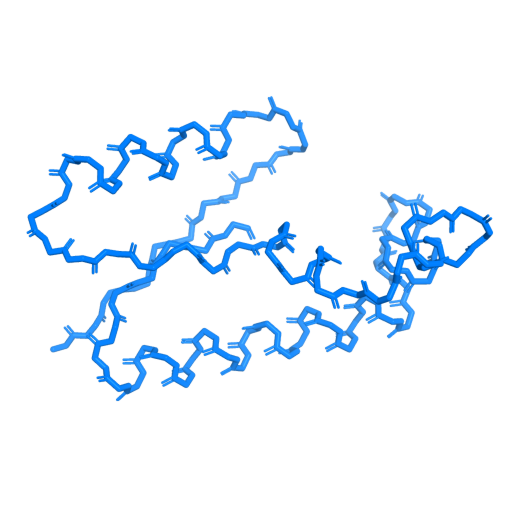
ATOM 645 C CA . ASN A 1 85 ? -9.834 -4.839 10.805 1.00 98.56 85 ASN A CA 1
ATOM 646 C C . ASN A 1 85 ? -10.119 -3.386 10.412 1.00 98.56 85 ASN A C 1
ATOM 648 O O . ASN A 1 85 ? -10.601 -3.136 9.307 1.00 98.56 85 ASN A O 1
ATOM 652 N N . ASN A 1 86 ? -9.769 -2.429 11.273 1.00 98.56 86 ASN A N 1
ATOM 653 C CA . ASN A 1 86 ? -9.747 -1.024 10.874 1.00 98.56 86 ASN A CA 1
ATOM 654 C C . ASN A 1 86 ? -8.480 -0.728 10.071 1.00 98.56 86 ASN A C 1
ATOM 656 O O . ASN A 1 86 ? -7.404 -1.229 10.405 1.00 98.56 86 ASN A O 1
ATOM 660 N N . ILE A 1 87 ? -8.595 0.083 9.023 1.00 98.56 87 ILE A N 1
ATOM 661 C CA . ILE A 1 87 ? -7.530 0.289 8.039 1.00 98.56 87 ILE A CA 1
ATOM 662 C C . ILE A 1 87 ? -7.210 1.779 7.892 1.00 98.56 87 ILE A C 1
ATOM 664 O O . ILE A 1 87 ? -8.112 2.609 7.779 1.00 98.56 87 ILE A O 1
ATOM 668 N N . LEU A 1 88 ? -5.918 2.100 7.854 1.00 98.25 88 LEU A N 1
ATOM 669 C CA . LEU A 1 88 ? -5.362 3.337 7.311 1.00 98.25 88 LEU A CA 1
ATOM 670 C C . LEU A 1 88 ? -4.751 2.994 5.947 1.00 98.25 88 LEU A C 1
ATOM 672 O O . LEU A 1 88 ? -3.817 2.194 5.880 1.00 98.25 88 LEU A O 1
ATOM 676 N N . ALA A 1 89 ? -5.299 3.561 4.877 1.00 96.69 89 ALA A N 1
ATOM 677 C CA . ALA A 1 89 ? -4.826 3.372 3.506 1.00 96.69 89 ALA A CA 1
ATOM 678 C C . ALA A 1 89 ? -4.370 4.717 2.929 1.00 96.69 89 ALA A C 1
ATOM 680 O O . ALA A 1 89 ? -5.006 5.735 3.205 1.00 96.69 89 ALA A O 1
ATOM 681 N N . ASP A 1 90 ? -3.290 4.726 2.148 1.00 89.06 90 ASP A N 1
ATOM 682 C CA . ASP A 1 90 ? -2.699 5.920 1.531 1.00 89.06 90 ASP A CA 1
ATOM 683 C C . ASP A 1 90 ? -2.322 5.716 0.057 1.00 89.06 90 ASP A C 1
ATOM 685 O O . ASP A 1 90 ? -2.181 4.540 -0.359 1.00 89.06 90 ASP A O 1
#

Foldseek 3Di:
DAAEAEDDDDPPPCLVVVVVVCCVPDPDHADELEPVVLVVPDDVVCVDPPNVCLQCNPVPRHHVVNVVSVVVSVVVVVVCVVVPHHYYYD

Radius of gyration: 14.13 Å; chains: 1; bounding box: 33×25×37 Å

pLDDT: mean 95.15, std 5.02, range [70.06, 98.56]